Protein AF-A0AAV6YY62-F1 (afdb_monomer_lite)

Structure (mmCIF, N/CA/C/O backbone):
data_AF-A0AAV6YY62-F1
#
_entry.id   AF-A0AAV6YY62-F1
#
loop_
_atom_site.group_PDB
_atom_site.id
_atom_site.type_symbol
_atom_site.label_atom_id
_atom_site.label_alt_id
_atom_site.label_comp_id
_atom_site.label_asym_id
_atom_site.label_entity_id
_atom_site.label_seq_id
_atom_site.pdbx_PDB_ins_code
_atom_site.Cartn_x
_atom_site.Cartn_y
_atom_site.Cartn_z
_atom_site.occupancy
_atom_site.B_iso_or_equiv
_atom_site.auth_seq_id
_atom_site.auth_comp_id
_atom_site.auth_asym_id
_atom_site.auth_atom_id
_atom_site.pdbx_PDB_model_num
ATOM 1 N N . VAL A 1 1 ? 12.906 -5.522 8.123 1.00 94.12 1 VAL A N 1
ATOM 2 C CA . VAL A 1 1 ? 13.332 -6.406 7.012 1.00 94.12 1 VAL A CA 1
ATOM 3 C C . VAL A 1 1 ? 14.587 -5.843 6.364 1.00 94.12 1 VAL A C 1
ATOM 5 O O . VAL A 1 1 ? 15.078 -4.835 6.848 1.00 94.12 1 VAL A O 1
ATOM 8 N N . ASN A 1 2 ? 15.155 -6.505 5.359 1.00 95.88 2 ASN A N 1
ATOM 9 C CA . ASN A 1 2 ? 16.371 -6.071 4.660 1.00 95.88 2 ASN A CA 1
ATOM 10 C C . ASN A 1 2 ? 16.212 -6.167 3.130 1.00 95.88 2 ASN A C 1
ATOM 12 O O . ASN A 1 2 ? 17.142 -6.553 2.429 1.00 95.88 2 ASN A O 1
ATOM 16 N N . TYR A 1 3 ? 15.013 -5.857 2.628 1.00 95.38 3 TYR A N 1
ATOM 17 C CA . TYR A 1 3 ? 14.657 -5.964 1.206 1.00 95.38 3 TYR A CA 1
ATOM 18 C C . TYR A 1 3 ? 14.774 -4.639 0.444 1.00 95.38 3 TYR A C 1
ATOM 20 O O . TYR A 1 3 ? 14.802 -4.645 -0.785 1.00 95.38 3 TYR A O 1
ATOM 28 N N . TRP A 1 4 ? 14.798 -3.519 1.167 1.00 96.62 4 TRP A N 1
ATOM 29 C CA . TRP A 1 4 ? 14.615 -2.172 0.624 1.00 96.62 4 TRP A CA 1
ATOM 30 C C . TRP A 1 4 ? 15.850 -1.294 0.833 1.00 96.62 4 TRP A C 1
ATOM 32 O O . TRP A 1 4 ? 16.739 -1.645 1.610 1.00 96.62 4 TRP A O 1
ATOM 42 N N . THR A 1 5 ? 15.915 -0.146 0.158 1.00 96.19 5 THR A N 1
ATOM 43 C CA . THR A 1 5 ? 17.129 0.691 0.116 1.00 96.19 5 THR A CA 1
ATOM 44 C C . THR A 1 5 ? 17.244 1.677 1.278 1.00 96.19 5 THR A C 1
ATOM 46 O O . THR A 1 5 ? 18.347 2.131 1.575 1.00 96.19 5 THR A O 1
ATOM 49 N N . SER A 1 6 ? 16.139 1.991 1.965 1.00 96.38 6 SER A N 1
ATOM 50 C CA . SER A 1 6 ? 16.124 2.906 3.112 1.00 96.38 6 SER A CA 1
ATOM 51 C C . SER A 1 6 ? 15.749 2.207 4.419 1.00 96.38 6 SER A C 1
ATOM 53 O O . SER A 1 6 ? 15.042 1.196 4.433 1.00 96.38 6 SER A O 1
ATOM 55 N N . GLU A 1 7 ? 16.204 2.755 5.547 1.00 97.19 7 GLU A N 1
ATOM 56 C CA . GLU A 1 7 ? 15.846 2.250 6.879 1.00 97.19 7 GLU A CA 1
ATOM 57 C C . GLU A 1 7 ? 14.328 2.312 7.106 1.00 97.19 7 GLU A C 1
ATOM 59 O O . GLU A 1 7 ? 13.724 1.317 7.504 1.00 97.19 7 GLU A O 1
ATOM 64 N N . GLN A 1 8 ? 13.699 3.435 6.740 1.00 96.81 8 GLN A N 1
ATOM 65 C CA . GLN A 1 8 ? 12.248 3.632 6.812 1.00 96.81 8 GLN A CA 1
ATOM 66 C C . GLN A 1 8 ? 11.482 2.538 6.054 1.00 96.81 8 GLN A C 1
ATOM 68 O O . GLN A 1 8 ? 10.538 1.959 6.592 1.00 96.81 8 GLN A O 1
ATOM 73 N N . ALA A 1 9 ? 11.877 2.235 4.814 1.00 97.19 9 ALA A N 1
ATOM 74 C CA . ALA A 1 9 ? 11.203 1.227 3.996 1.00 97.19 9 ALA A CA 1
ATOM 75 C C . ALA A 1 9 ? 11.327 -0.186 4.588 1.00 97.19 9 ALA A C 1
ATOM 77 O O . ALA A 1 9 ? 10.445 -1.028 4.424 1.00 97.19 9 ALA A O 1
ATOM 78 N N . ASN A 1 10 ? 12.405 -0.432 5.330 1.00 97.88 10 ASN A N 1
ATOM 79 C CA . ASN A 1 10 ? 12.684 -1.696 5.992 1.00 97.88 10 ASN A CA 1
ATOM 80 C C . ASN A 1 10 ? 11.988 -1.864 7.356 1.00 97.88 10 ASN A C 1
ATOM 82 O O . ASN A 1 10 ? 12.060 -2.956 7.931 1.00 97.88 10 ASN A O 1
ATOM 86 N N . MET A 1 11 ? 11.298 -0.848 7.880 1.00 98.38 11 MET A N 1
ATOM 87 C CA . MET A 1 11 ? 10.581 -0.956 9.154 1.00 98.38 11 MET A CA 1
ATOM 88 C C . MET A 1 11 ? 9.372 -1.901 9.060 1.00 98.38 11 MET A C 1
ATOM 90 O O . MET A 1 11 ? 8.636 -1.918 8.070 1.00 98.38 11 MET A O 1
ATOM 94 N N . ILE A 1 12 ? 9.147 -2.672 10.127 1.00 98.25 12 ILE A N 1
ATOM 95 C CA . ILE A 1 12 ? 7.938 -3.481 10.336 1.00 98.25 12 ILE A CA 1
ATOM 96 C C . ILE A 1 12 ? 7.045 -2.702 11.306 1.00 98.25 12 ILE A C 1
ATOM 98 O O . ILE A 1 12 ? 7.331 -2.658 12.500 1.00 98.25 12 ILE A O 1
ATOM 102 N N . ASN A 1 13 ? 5.990 -2.079 10.784 1.00 98.00 13 ASN A N 1
ATOM 103 C CA . ASN A 1 13 ? 5.097 -1.190 11.520 1.00 98.00 13 ASN A CA 1
ATOM 104 C C . ASN A 1 13 ? 3.684 -1.775 11.590 1.00 98.00 13 ASN A C 1
ATOM 106 O O . ASN A 1 13 ? 3.206 -2.417 10.651 1.00 98.00 13 ASN A O 1
ATOM 110 N N . GLY A 1 14 ? 2.992 -1.485 12.691 1.00 96.94 14 GLY A N 1
ATOM 111 C CA . GLY A 1 14 ? 1.596 -1.861 12.878 1.00 96.94 14 GLY A CA 1
ATOM 112 C C . GLY A 1 14 ? 1.394 -3.324 13.270 1.00 96.94 14 GLY A C 1
ATOM 113 O O . GLY A 1 14 ? 2.169 -3.886 14.041 1.00 96.94 14 GLY A O 1
ATOM 114 N N . THR A 1 15 ? 0.299 -3.920 12.799 1.00 97.25 15 THR A N 1
ATOM 115 C CA . THR A 1 15 ? -0.100 -5.295 13.145 1.00 97.25 15 THR A CA 1
ATOM 116 C C . THR A 1 15 ? 0.078 -6.252 11.964 1.00 97.25 15 THR A C 1
ATOM 118 O O . THR A 1 15 ? 0.608 -5.882 10.918 1.00 97.25 15 THR A O 1
ATOM 121 N N . ALA A 1 16 ? -0.376 -7.498 12.105 1.00 96.44 16 ALA A N 1
ATOM 122 C CA . ALA A 1 16 ? -0.431 -8.455 10.998 1.00 96.44 16 ALA A CA 1
ATOM 123 C C . ALA A 1 16 ? -1.651 -8.249 10.062 1.00 96.44 16 ALA A C 1
ATOM 125 O O . ALA A 1 16 ? -1.839 -9.021 9.124 1.00 96.44 16 ALA A O 1
ATOM 126 N N . GLY A 1 17 ? -2.468 -7.209 10.291 1.00 94.88 17 GLY A N 1
ATOM 127 C CA . GLY A 1 17 ? -3.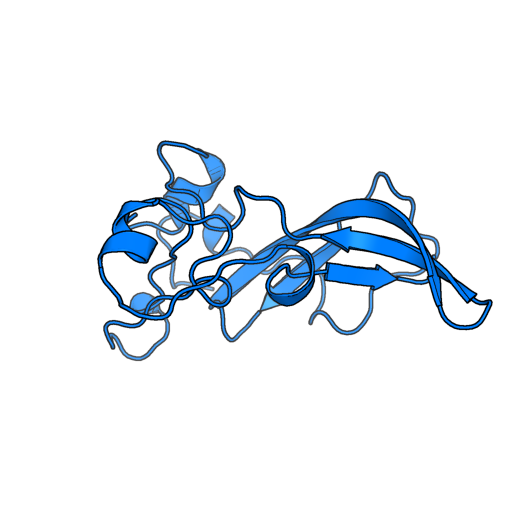579 -6.815 9.414 1.00 94.88 17 GLY A CA 1
ATOM 128 C C . GLY A 1 17 ? -4.946 -7.425 9.746 1.00 94.88 17 GLY A C 1
ATOM 129 O O . GLY A 1 17 ? -5.923 -7.092 9.088 1.00 94.88 17 GLY A O 1
ATOM 130 N N . GLN A 1 18 ? -5.051 -8.295 10.758 1.00 93.50 18 GLN A N 1
ATOM 131 C CA . GLN A 1 18 ? -6.338 -8.878 11.179 1.00 93.50 18 GLN A CA 1
ATOM 132 C C . GLN A 1 18 ? -7.029 -8.081 12.292 1.00 93.50 18 GLN A C 1
ATOM 134 O O . GLN A 1 18 ? -8.248 -8.128 12.422 1.00 93.50 18 GLN A O 1
ATOM 139 N N . MET A 1 19 ? -6.252 -7.402 13.138 1.00 94.38 19 MET A N 1
ATOM 140 C CA . MET A 1 19 ? -6.741 -6.682 14.315 1.00 94.38 19 MET A CA 1
ATOM 141 C C . MET A 1 19 ? -5.871 -5.462 14.593 1.00 94.38 19 MET A C 1
ATOM 143 O O . MET A 1 19 ? -4.692 -5.434 14.231 1.00 94.38 19 MET A O 1
ATOM 147 N N . TRP A 1 20 ? -6.438 -4.485 15.296 1.00 95.81 20 TRP A N 1
ATOM 148 C CA . TRP A 1 20 ? -5.740 -3.305 15.794 1.00 95.81 20 TRP A CA 1
ATOM 149 C C . TRP A 1 20 ? -6.108 -3.040 17.263 1.00 95.81 20 TRP A C 1
ATOM 151 O O . TRP A 1 20 ? -7.159 -3.492 17.713 1.00 95.81 20 TRP A O 1
ATOM 161 N N . PRO A 1 21 ? -5.255 -2.318 18.019 1.00 94.81 21 PRO A N 1
ATOM 162 C CA . PRO A 1 21 ? -5.581 -1.814 19.351 1.00 94.81 21 PRO A CA 1
ATOM 163 C C . PRO A 1 21 ? -6.969 -1.153 19.429 1.00 94.81 21 PRO A C 1
ATOM 165 O O . PRO A 1 21 ? -7.311 -0.447 18.476 1.00 94.81 21 PRO A O 1
ATOM 168 N N . PRO A 1 22 ? -7.717 -1.345 20.534 1.00 94.00 22 PRO A N 1
ATOM 169 C CA . PRO A 1 22 ? -9.074 -0.819 20.707 1.00 94.00 22 PRO A CA 1
ATOM 170 C C . PRO A 1 22 ? -9.097 0.705 20.895 1.00 94.00 22 PRO A C 1
ATOM 172 O O . PRO A 1 22 ? -8.060 1.313 21.171 1.00 94.00 22 PRO A O 1
ATOM 175 N N . PHE A 1 23 ? -10.296 1.294 20.828 1.00 93.12 23 PHE A N 1
ATOM 176 C CA . PHE A 1 23 ? -10.576 2.716 21.065 1.00 93.12 23 PHE A CA 1
ATOM 177 C C . PHE A 1 23 ? -9.899 3.637 20.046 1.00 93.12 23 PHE A C 1
ATOM 179 O O . PHE A 1 23 ? -9.298 4.657 20.397 1.00 93.12 23 PHE A O 1
ATOM 186 N N . ARG A 1 24 ? -9.967 3.256 18.768 1.00 91.75 24 ARG A N 1
ATOM 187 C CA . ARG A 1 24 ? -9.331 4.013 17.682 1.00 91.75 24 ARG A CA 1
ATOM 188 C C . ARG A 1 24 ? -10.129 5.246 17.290 1.00 91.75 24 ARG A C 1
ATOM 190 O O . ARG A 1 24 ? -11.356 5.238 17.291 1.00 91.75 24 ARG A O 1
ATOM 197 N N . SER A 1 25 ? -9.417 6.287 16.865 1.00 93.50 25 SER A N 1
ATOM 198 C CA . SER A 1 25 ? -10.014 7.475 16.251 1.00 93.50 25 SER A CA 1
ATOM 199 C C . SER A 1 25 ? -9.808 7.502 14.727 1.00 93.50 25 SER A C 1
ATOM 201 O O . SER A 1 25 ? -8.782 7.018 14.240 1.00 93.50 25 SER A O 1
ATOM 203 N N . PRO A 1 26 ? -10.704 8.153 13.957 1.00 93.81 26 PRO A N 1
ATOM 204 C CA . PRO A 1 26 ? -10.533 8.360 12.512 1.00 93.81 26 PRO A CA 1
ATOM 205 C C . PRO A 1 26 ? -9.209 9.036 12.114 1.00 93.81 26 PRO A C 1
ATOM 207 O O . PRO A 1 26 ? -8.682 8.804 11.032 1.00 93.81 26 PRO A O 1
ATOM 210 N N . SER A 1 27 ? -8.630 9.853 13.000 1.00 93.88 27 SER A N 1
ATOM 211 C CA . SER A 1 27 ? -7.333 10.509 12.778 1.00 93.88 27 SER A CA 1
ATOM 212 C C . SER A 1 27 ? -6.136 9.550 12.792 1.00 93.88 27 SER A C 1
ATOM 214 O O . SER A 1 27 ? -5.051 9.921 12.339 1.00 93.88 27 SER A O 1
ATOM 216 N N . GLN A 1 28 ? -6.305 8.334 13.319 1.00 95.19 28 GLN A N 1
ATOM 217 C CA . GLN A 1 28 ? -5.248 7.335 13.407 1.00 95.19 28 GLN A CA 1
ATOM 218 C C . GLN A 1 28 ? -5.290 6.399 12.194 1.00 95.19 28 GLN A C 1
ATOM 220 O O . GLN A 1 28 ? -6.277 5.689 12.006 1.00 95.19 28 GLN A O 1
ATOM 225 N N . PRO A 1 29 ? -4.217 6.336 11.392 1.00 96.50 29 PRO A N 1
ATOM 226 C CA . PRO A 1 29 ? -4.129 5.420 10.263 1.00 96.50 29 PRO A CA 1
ATOM 227 C C . PRO A 1 29 ? -4.004 3.960 10.723 1.00 96.50 29 PRO A C 1
ATOM 229 O O . PRO A 1 29 ? -3.535 3.669 11.831 1.00 96.50 29 PRO A O 1
ATOM 232 N N . LEU A 1 30 ? -4.377 3.032 9.841 1.00 97.50 30 LEU A N 1
ATOM 233 C CA . LEU A 1 30 ? -4.165 1.603 10.057 1.00 97.50 30 LEU A CA 1
ATOM 234 C C . LEU A 1 30 ? -2.866 1.174 9.396 1.00 97.50 30 LEU A C 1
ATOM 236 O O . LEU A 1 30 ? -2.772 1.096 8.174 1.00 97.50 30 LEU A O 1
ATOM 240 N N . GLU A 1 31 ? -1.865 0.890 10.218 1.00 97.69 31 GLU A N 1
ATOM 241 C CA . GLU A 1 31 ? -0.603 0.317 9.764 1.00 97.69 31 GLU A CA 1
ATOM 242 C C . GLU A 1 31 ? -0.615 -1.195 9.961 1.00 97.69 31 GLU A C 1
ATOM 244 O O . GLU A 1 31 ? -1.100 -1.699 10.982 1.00 97.69 31 GLU A O 1
ATOM 249 N N . PHE A 1 32 ? -0.079 -1.912 8.981 1.00 98.00 32 PHE A N 1
ATOM 250 C CA . PHE A 1 32 ? 0.126 -3.350 9.052 1.00 98.00 32 PHE A CA 1
ATOM 251 C C . PHE A 1 32 ? 1.282 -3.780 8.157 1.00 98.00 32 PHE A C 1
ATOM 253 O O . PHE A 1 32 ? 1.563 -3.160 7.131 1.00 98.00 32 PHE A O 1
ATOM 260 N N . TYR A 1 33 ? 1.931 -4.877 8.525 1.00 98.19 33 TYR A N 1
ATOM 261 C CA . TYR A 1 33 ? 2.952 -5.501 7.701 1.00 98.19 33 TYR A CA 1
ATOM 262 C C . TYR A 1 33 ? 2.329 -6.596 6.838 1.00 98.19 33 TYR A C 1
ATOM 264 O O . TYR A 1 33 ? 1.709 -7.523 7.358 1.00 98.19 33 TYR A O 1
ATOM 272 N N . SER A 1 34 ? 2.514 -6.508 5.519 1.00 97.12 34 SER A N 1
ATOM 273 C CA . SER A 1 34 ? 2.134 -7.577 4.597 1.00 97.12 34 SER A CA 1
ATOM 274 C C . SER A 1 34 ? 3.380 -8.374 4.215 1.00 97.12 34 SER A C 1
ATOM 276 O O . SER A 1 34 ? 4.247 -7.838 3.519 1.00 97.12 34 SER A O 1
ATOM 278 N N . PRO A 1 35 ? 3.481 -9.657 4.616 1.00 95.56 35 PRO A N 1
ATOM 279 C CA . PRO A 1 35 ? 4.539 -10.538 4.132 1.00 95.56 35 PRO A CA 1
ATOM 280 C C . PRO A 1 35 ? 4.533 -10.654 2.610 1.00 95.56 35 PRO A C 1
ATOM 282 O O . PRO A 1 35 ? 5.594 -10.807 2.012 1.00 95.56 35 PRO A O 1
ATOM 285 N N . ASP A 1 36 ? 3.358 -10.528 1.986 1.00 92.81 36 ASP A N 1
ATOM 286 C CA . ASP A 1 36 ? 3.241 -10.684 0.546 1.00 92.81 36 ASP A CA 1
ATOM 287 C C . ASP A 1 36 ? 3.763 -9.496 -0.251 1.00 92.81 36 ASP A C 1
ATOM 289 O O . ASP A 1 36 ? 4.394 -9.695 -1.292 1.00 92.81 36 ASP A O 1
ATOM 29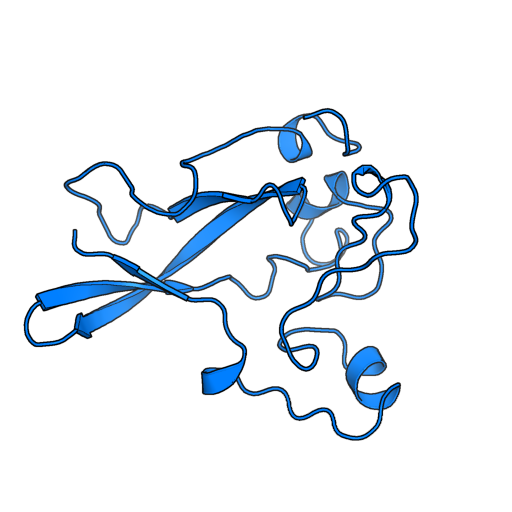3 N N . ALA A 1 37 ? 3.526 -8.289 0.268 1.00 95.00 37 ALA A N 1
ATOM 294 C CA . ALA A 1 37 ? 4.061 -7.040 -0.262 1.00 95.00 37 ALA A CA 1
ATOM 295 C C . ALA A 1 37 ? 5.467 -6.716 0.255 1.00 95.00 37 ALA A C 1
ATOM 297 O O . ALA A 1 37 ? 6.079 -5.748 -0.192 1.00 95.00 37 ALA A O 1
ATOM 298 N N . CYS A 1 38 ? 5.973 -7.509 1.203 1.00 96.00 38 CYS A N 1
ATOM 299 C CA . CYS A 1 38 ? 7.293 -7.376 1.810 1.00 96.00 38 CYS A CA 1
ATOM 300 C C . CYS A 1 38 ? 7.561 -6.013 2.462 1.00 96.00 38 CYS A C 1
ATOM 302 O O . CYS A 1 38 ? 8.715 -5.634 2.658 1.00 96.00 38 CYS A O 1
ATOM 304 N N . ARG A 1 39 ? 6.511 -5.265 2.813 1.00 97.06 39 ARG A N 1
ATOM 305 C CA . ARG A 1 39 ? 6.607 -3.945 3.440 1.00 97.06 39 ARG A CA 1
ATOM 306 C C . ARG A 1 39 ? 5.453 -3.689 4.393 1.00 97.06 39 ARG A C 1
ATOM 308 O O . ARG A 1 39 ? 4.393 -4.316 4.323 1.00 97.06 39 ARG A O 1
ATOM 315 N N . SER A 1 40 ? 5.661 -2.689 5.237 1.00 98.12 40 SER A N 1
ATOM 316 C CA . SER A 1 40 ? 4.583 -2.060 5.990 1.00 98.12 40 SER A CA 1
ATOM 317 C C . SER A 1 40 ? 3.732 -1.191 5.061 1.00 98.12 40 SER A C 1
ATOM 319 O O . SER A 1 40 ? 4.257 -0.438 4.233 1.00 98.12 40 SER A O 1
ATOM 321 N N . MET A 1 41 ? 2.415 -1.310 5.196 1.00 97.12 41 MET A N 1
ATOM 322 C CA . MET A 1 41 ? 1.407 -0.549 4.465 1.00 97.12 41 MET A CA 1
ATOM 323 C C . MET A 1 41 ? 0.538 0.237 5.439 1.00 97.12 41 MET A C 1
ATOM 325 O O . MET A 1 41 ? 0.415 -0.113 6.613 1.00 97.12 41 MET A O 1
ATOM 329 N N . LYS A 1 42 ? -0.051 1.319 4.933 1.00 97.56 42 LYS A N 1
ATOM 330 C CA . LYS A 1 42 ? -0.810 2.283 5.720 1.00 97.56 42 LYS A CA 1
ATOM 331 C C . LYS A 1 42 ? -2.117 2.612 5.010 1.00 97.56 42 LYS A C 1
ATOM 333 O O . LYS A 1 42 ? -2.083 3.111 3.888 1.00 97.56 42 LYS A O 1
ATOM 338 N N . LEU A 1 43 ? -3.244 2.348 5.666 1.00 97.88 43 LEU A N 1
ATOM 339 C CA . LEU A 1 43 ? -4.567 2.772 5.208 1.00 97.88 43 LEU A CA 1
ATOM 340 C C . LEU A 1 43 ? -4.998 4.032 5.954 1.00 97.88 43 LEU A C 1
ATOM 342 O O . LEU A 1 43 ? -4.694 4.211 7.139 1.00 97.88 43 LEU A O 1
ATOM 346 N N . VAL A 1 44 ? -5.712 4.900 5.250 1.00 97.88 44 VAL A N 1
ATOM 347 C CA . VAL A 1 44 ? -6.185 6.190 5.755 1.00 97.88 44 VAL A CA 1
ATOM 348 C C . VAL A 1 44 ? -7.697 6.170 5.890 1.00 97.88 44 VAL A C 1
ATOM 350 O O . VAL A 1 44 ? -8.376 5.476 5.141 1.00 97.88 44 VAL A O 1
ATOM 353 N N . TYR A 1 45 ? -8.219 6.892 6.878 1.00 97.94 45 TYR A N 1
ATOM 354 C CA . TYR A 1 45 ? -9.658 6.990 7.079 1.00 97.94 45 TYR A CA 1
ATOM 355 C C . TYR A 1 45 ? -10.327 7.620 5.855 1.00 97.94 45 TYR A C 1
ATOM 357 O O . TYR A 1 45 ? -9.870 8.646 5.351 1.00 97.94 45 TYR A O 1
ATOM 365 N N . GLU A 1 46 ? -11.416 7.007 5.410 1.00 97.12 46 GLU A N 1
ATOM 366 C CA . GLU A 1 46 ? -12.244 7.486 4.308 1.00 97.12 46 GLU A CA 1
ATOM 367 C C . GLU A 1 46 ? -13.556 8.063 4.844 1.00 97.12 46 GLU A C 1
ATOM 369 O O . GLU A 1 46 ? -13.890 9.214 4.568 1.00 97.12 46 GLU A O 1
ATOM 374 N N . LYS A 1 47 ? -14.312 7.261 5.607 1.00 97.12 47 LYS A N 1
ATOM 375 C CA . LYS A 1 47 ? -15.658 7.620 6.072 1.00 97.12 47 LYS A CA 1
ATOM 376 C C . LYS A 1 47 ? -16.170 6.722 7.194 1.00 97.12 47 LYS A C 1
ATOM 378 O O . LYS A 1 47 ? -15.688 5.607 7.394 1.00 97.12 47 LYS A O 1
ATOM 383 N N . GLU A 1 48 ? -17.217 7.183 7.867 1.00 97.56 48 GLU A N 1
ATOM 384 C CA . GLU A 1 48 ? -18.058 6.333 8.703 1.00 97.56 48 GLU A CA 1
ATOM 385 C C . GLU A 1 48 ? -18.874 5.382 7.823 1.00 97.56 48 GLU A C 1
ATOM 387 O O . GLU A 1 48 ? -19.276 5.704 6.702 1.00 97.56 48 GLU A O 1
ATOM 392 N N . HIS A 1 49 ? -19.112 4.185 8.337 1.00 96.75 49 HIS A N 1
ATOM 393 C CA . HIS A 1 49 ? -19.844 3.132 7.659 1.00 96.75 49 HIS A CA 1
ATOM 394 C C . HIS A 1 49 ? -20.606 2.285 8.689 1.00 96.75 49 HIS A C 1
ATOM 396 O O . HIS A 1 49 ? -20.373 2.377 9.895 1.00 96.75 49 HIS A O 1
ATOM 402 N N . SER A 1 50 ? -21.529 1.444 8.228 1.00 97.12 50 SER A N 1
ATOM 403 C CA . SER A 1 50 ? -22.173 0.448 9.080 1.00 97.12 50 SER A CA 1
ATOM 404 C C . SER A 1 50 ? -22.212 -0.893 8.373 1.00 97.12 50 SER A C 1
ATOM 406 O O . SER A 1 50 ? -22.670 -0.996 7.236 1.00 97.12 50 SER A O 1
ATOM 408 N N . PHE A 1 51 ? -21.774 -1.938 9.068 1.00 95.38 51 PHE A N 1
ATOM 409 C CA . PHE A 1 51 ? -21.885 -3.305 8.589 1.00 95.38 51 PHE A CA 1
ATOM 410 C C . PHE A 1 51 ? -22.831 -4.085 9.495 1.00 95.38 51 PHE A C 1
ATOM 412 O O . PHE A 1 51 ? -22.536 -4.333 10.662 1.00 95.38 51 PHE A O 1
ATOM 419 N N . ARG A 1 52 ? -23.995 -4.470 8.957 1.00 96.69 52 ARG A N 1
ATOM 420 C CA . ARG A 1 52 ? -25.020 -5.245 9.683 1.00 96.69 52 ARG A CA 1
ATOM 421 C C . ARG A 1 52 ? -25.426 -4.611 11.027 1.00 96.69 52 ARG A C 1
ATOM 423 O O . ARG A 1 52 ? -25.606 -5.313 12.016 1.00 96.69 52 ARG A O 1
ATOM 430 N N . GLY A 1 53 ? -25.557 -3.282 11.059 1.00 97.00 53 GLY A N 1
ATOM 431 C CA . GLY A 1 53 ? -25.935 -2.520 12.256 1.00 97.00 53 GLY A CA 1
ATOM 432 C C . GLY A 1 53 ? -24.780 -2.207 13.211 1.00 97.00 53 GLY A C 1
ATOM 433 O O . GLY A 1 53 ? -24.987 -1.495 14.187 1.00 97.00 53 GLY A O 1
ATOM 434 N N . ILE A 1 54 ? -23.564 -2.684 12.927 1.00 97.56 54 ILE A N 1
ATOM 435 C CA . ILE A 1 54 ? -22.363 -2.364 13.704 1.00 97.56 54 ILE A CA 1
ATOM 436 C C . ILE A 1 54 ? -21.717 -1.114 13.094 1.00 97.56 54 ILE A C 1
ATOM 438 O O . ILE A 1 54 ? -21.451 -1.115 11.888 1.00 97.56 54 ILE A O 1
ATOM 442 N N . PRO A 1 55 ? -21.481 -0.041 13.870 1.00 96.81 55 PRO A N 1
ATOM 443 C CA . PRO A 1 55 ? -20.774 1.134 13.377 1.00 96.81 55 PRO A CA 1
ATOM 444 C C . PRO A 1 55 ? -19.303 0.795 13.132 1.00 96.81 55 PRO A C 1
ATOM 446 O O . PRO A 1 55 ? -18.655 0.140 13.951 1.00 96.81 55 PRO A O 1
ATOM 449 N N . THR A 1 56 ? -18.781 1.244 11.998 1.00 97.50 56 THR A N 1
ATOM 450 C CA . THR A 1 56 ? -17.405 0.994 11.565 1.00 97.50 56 THR A CA 1
ATOM 451 C C . THR A 1 56 ? -16.813 2.244 10.936 1.00 97.50 56 THR A C 1
ATOM 453 O O . THR A 1 56 ? -17.529 3.048 10.343 1.00 97.50 56 THR A O 1
ATOM 456 N N . PHE A 1 57 ? -15.498 2.370 10.978 1.00 97.69 57 PHE A N 1
ATOM 457 C CA . PHE A 1 57 ? -14.753 3.318 10.165 1.00 97.69 57 PHE A CA 1
ATOM 458 C C . PHE A 1 57 ? -14.164 2.593 8.961 1.00 97.69 57 PHE A C 1
ATOM 460 O O . PHE A 1 57 ? -13.481 1.580 9.126 1.00 97.69 57 PHE A O 1
ATOM 467 N N . ARG A 1 58 ? -14.421 3.111 7.758 1.00 97.50 58 ARG A N 1
ATOM 468 C CA . ARG A 1 58 ? -13.780 2.629 6.539 1.00 97.50 58 ARG A CA 1
ATOM 469 C C . ARG A 1 58 ? -12.425 3.295 6.385 1.00 97.50 58 ARG A C 1
ATOM 471 O O . ARG A 1 58 ? -12.336 4.521 6.346 1.00 97.50 58 ARG A O 1
ATOM 478 N N . TYR A 1 59 ? -11.395 2.475 6.251 1.00 98.12 59 TYR A N 1
ATOM 479 C CA . TYR A 1 59 ? -10.047 2.884 5.892 1.00 98.12 59 TYR A CA 1
ATOM 480 C C . TYR A 1 59 ? -9.709 2.339 4.514 1.00 98.12 59 TYR A C 1
ATOM 482 O O . TYR A 1 59 ? -9.939 1.159 4.262 1.00 98.12 59 TYR A O 1
ATOM 490 N N . SER A 1 60 ? -9.132 3.154 3.642 1.00 97.75 60 SER A N 1
ATOM 491 C CA . SER A 1 60 ? -8.755 2.752 2.289 1.00 97.75 60 SER A CA 1
ATOM 492 C C . SER A 1 60 ? -7.273 2.979 2.023 1.00 97.75 60 SER A C 1
ATOM 494 O O . SER A 1 60 ? -6.591 3.764 2.692 1.00 97.75 60 SER A O 1
ATOM 496 N N . ALA A 1 61 ? -6.742 2.222 1.067 1.00 97.62 61 ALA A N 1
ATOM 497 C CA . ALA A 1 61 ? -5.394 2.443 0.585 1.00 97.62 61 ALA A CA 1
ATOM 498 C C . ALA A 1 61 ? -5.351 3.775 -0.176 1.00 97.62 61 ALA A C 1
ATOM 500 O O . ALA A 1 61 ? -6.113 3.951 -1.129 1.00 97.62 61 ALA A O 1
ATOM 501 N N . PRO A 1 62 ? -4.463 4.707 0.201 1.00 96.62 62 PRO A N 1
ATOM 502 C CA . PRO A 1 62 ? -4.314 5.939 -0.551 1.00 96.62 62 PRO A CA 1
ATOM 503 C C . PRO A 1 62 ? -3.763 5.653 -1.954 1.00 96.62 62 PRO A C 1
ATOM 505 O O . PRO A 1 62 ? -3.000 4.704 -2.153 1.00 96.62 62 PRO A O 1
ATOM 508 N N . ASN A 1 63 ? -4.083 6.517 -2.919 1.00 94.81 63 ASN A N 1
ATOM 509 C CA . ASN A 1 63 ? -3.592 6.406 -4.299 1.00 94.81 63 ASN A CA 1
ATOM 510 C C . ASN A 1 63 ? -2.052 6.395 -4.397 1.00 94.81 63 ASN A C 1
ATOM 512 O O . ASN A 1 63 ? -1.496 5.775 -5.295 1.00 94.81 63 ASN A O 1
ATOM 516 N N . TYR A 1 64 ? -1.360 7.011 -3.436 1.00 95.25 64 TYR A N 1
ATOM 517 C CA . TYR A 1 64 ? 0.098 7.045 -3.372 1.00 95.25 64 TYR A CA 1
ATOM 518 C C . TYR A 1 64 ? 0.745 5.788 -2.765 1.00 95.25 64 TYR A C 1
ATOM 520 O O . TYR A 1 64 ? 1.971 5.729 -2.674 1.00 95.25 64 TYR A O 1
ATOM 528 N N . LEU A 1 65 ? -0.018 4.764 -2.351 1.00 96.19 65 LEU A N 1
ATOM 529 C CA . LEU A 1 65 ? 0.555 3.572 -1.704 1.00 96.19 65 LEU A CA 1
ATOM 530 C C . LEU A 1 65 ? 1.614 2.875 -2.579 1.00 96.19 65 LEU A C 1
ATOM 532 O O . LEU A 1 65 ? 2.665 2.487 -2.069 1.00 96.19 65 LEU A O 1
ATOM 536 N N . PHE A 1 66 ? 1.359 2.781 -3.887 1.00 95.81 66 PHE A N 1
ATOM 537 C CA . PHE A 1 66 ? 2.283 2.231 -4.889 1.00 95.81 66 PHE A CA 1
ATOM 538 C C . PHE A 1 66 ? 2.754 3.281 -5.904 1.00 95.81 66 PHE A C 1
ATOM 540 O O . PHE A 1 66 ? 3.167 2.935 -7.008 1.00 95.81 66 PHE A O 1
ATOM 547 N N . ALA A 1 67 ? 2.677 4.570 -5.565 1.00 95.75 67 ALA A N 1
ATOM 548 C CA . ALA A 1 67 ? 3.210 5.619 -6.427 1.00 95.75 67 ALA A CA 1
ATOM 549 C C . ALA A 1 67 ? 4.741 5.559 -6.503 1.00 95.75 67 ALA A C 1
ATOM 551 O O . ALA A 1 67 ? 5.412 5.141 -5.553 1.00 95.75 67 ALA A O 1
ATOM 552 N N . ASN A 1 68 ? 5.275 6.018 -7.630 1.00 95.19 68 ASN A N 1
ATOM 553 C CA . ASN A 1 68 ? 6.696 6.216 -7.858 1.00 95.19 68 ASN A CA 1
ATOM 554 C C . ASN A 1 68 ? 7.279 7.169 -6.796 1.00 95.19 68 ASN A C 1
ATOM 556 O O . ASN A 1 68 ? 6.614 8.111 -6.366 1.00 95.19 68 ASN A O 1
ATOM 560 N N . GLY A 1 69 ? 8.534 6.950 -6.393 1.00 93.31 69 GLY A N 1
ATOM 561 C CA . GLY A 1 69 ? 9.242 7.824 -5.453 1.00 93.31 69 GLY A CA 1
ATOM 562 C C . GLY A 1 69 ? 9.326 9.291 -5.899 1.00 93.31 69 GLY A C 1
ATOM 563 O O . GLY A 1 69 ? 9.353 10.177 -5.056 1.00 93.31 69 GLY A O 1
ATOM 564 N N . SER A 1 70 ? 9.304 9.578 -7.203 1.00 92.62 70 SER A N 1
ATOM 565 C CA . SER A 1 70 ? 9.241 10.950 -7.722 1.00 92.62 70 SER A CA 1
ATOM 566 C C . SER A 1 70 ? 7.881 11.622 -7.497 1.00 92.62 70 SER A C 1
ATOM 568 O O . SER A 1 70 ? 7.842 12.827 -7.261 1.00 92.62 70 SER A O 1
ATOM 570 N N . ASP A 1 71 ? 6.786 10.856 -7.514 1.00 93.94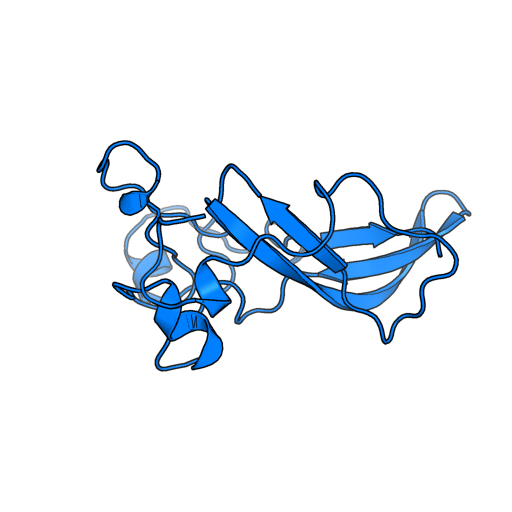 71 ASP A N 1
ATOM 571 C CA . ASP A 1 71 ? 5.430 11.363 -7.256 1.00 93.94 71 ASP A CA 1
ATOM 572 C C . ASP A 1 71 ? 5.137 11.427 -5.750 1.00 93.94 71 ASP A C 1
ATOM 574 O O . ASP A 1 71 ? 4.453 12.330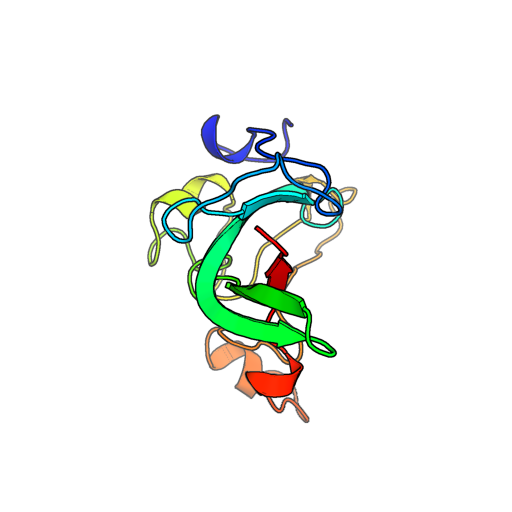 -5.263 1.00 93.94 71 ASP A O 1
ATOM 578 N N . TYR A 1 72 ? 5.672 10.463 -4.994 1.00 95.38 72 TYR A N 1
ATOM 579 C CA . TYR A 1 72 ? 5.557 10.380 -3.544 1.00 95.38 72 TYR A CA 1
ATOM 580 C C . TYR A 1 72 ? 6.923 10.052 -2.915 1.00 95.38 72 TYR A C 1
ATOM 582 O O . TYR A 1 72 ? 7.254 8.873 -2.754 1.00 95.38 72 TYR A O 1
ATOM 590 N N . PRO A 1 73 ? 7.703 11.072 -2.494 1.00 95.56 73 PRO A N 1
ATOM 591 C CA . PRO A 1 73 ? 9.062 10.905 -1.964 1.00 95.56 73 PRO A CA 1
ATOM 592 C C . PRO A 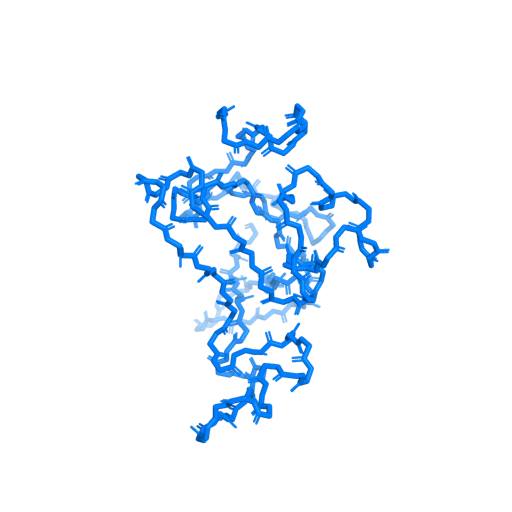1 73 ? 9.230 9.832 -0.878 1.00 95.56 73 PRO A C 1
ATOM 594 O O . PRO A 1 73 ? 10.212 9.092 -0.922 1.00 95.56 73 PRO A O 1
ATOM 597 N N . PRO A 1 74 ? 8.277 9.630 0.058 1.00 95.50 74 PRO A N 1
ATOM 598 C CA . PRO A 1 74 ? 8.404 8.564 1.053 1.00 95.50 74 PRO A CA 1
ATOM 599 C C . PRO A 1 74 ? 8.436 7.135 0.482 1.00 95.50 74 PRO A C 1
ATOM 601 O O . PRO A 1 74 ? 8.752 6.206 1.230 1.00 95.50 74 PRO A O 1
ATOM 604 N N . ASN A 1 75 ? 8.106 6.938 -0.803 1.00 96.25 75 ASN A N 1
ATOM 605 C CA . ASN A 1 75 ? 8.221 5.648 -1.481 1.00 96.25 75 ASN A CA 1
ATOM 606 C C . ASN A 1 75 ? 9.590 5.396 -2.138 1.00 96.25 75 ASN A C 1
ATOM 608 O O . ASN A 1 75 ? 9.819 4.283 -2.607 1.00 96.25 75 ASN A O 1
ATOM 612 N N . GLU A 1 76 ? 10.516 6.361 -2.147 1.00 95.12 76 GLU A N 1
ATOM 613 C CA . GLU A 1 76 ? 11.834 6.218 -2.791 1.00 95.12 76 GLU A CA 1
ATOM 614 C C . GLU A 1 76 ? 12.620 4.994 -2.278 1.00 95.12 76 GLU A C 1
ATOM 616 O O . GLU A 1 76 ? 13.293 4.297 -3.037 1.00 95.12 76 GLU A O 1
ATOM 621 N N . GLY A 1 77 ? 12.453 4.652 -0.996 1.00 95.69 77 GLY A N 1
ATOM 622 C CA . GLY A 1 77 ? 13.075 3.472 -0.390 1.00 95.69 77 GLY A CA 1
ATOM 623 C C . GLY A 1 77 ? 12.631 2.121 -0.973 1.00 95.69 77 GLY A C 1
ATOM 624 O O . GLY A 1 77 ? 13.327 1.126 -0.779 1.00 95.69 77 GLY A O 1
ATOM 625 N N . PHE A 1 78 ? 11.495 2.066 -1.679 1.00 95.19 78 PHE A N 1
ATOM 626 C CA . PHE A 1 78 ? 10.954 0.848 -2.303 1.00 95.19 78 PHE A CA 1
ATOM 627 C C . PHE A 1 78 ? 11.340 0.704 -3.784 1.00 95.19 78 PHE A C 1
ATOM 629 O O . PHE A 1 78 ? 10.924 -0.250 -4.441 1.00 95.19 78 PHE A O 1
ATOM 636 N N . CYS A 1 79 ? 12.129 1.641 -4.321 1.00 88.25 79 CYS A N 1
ATOM 637 C CA . CYS A 1 79 ? 12.655 1.575 -5.681 1.00 88.25 79 CYS A CA 1
ATOM 638 C C . CYS A 1 79 ? 13.661 0.395 -5.860 1.00 88.25 79 CYS A C 1
ATOM 640 O O . CYS A 1 79 ? 14.222 -0.084 -4.872 1.00 88.25 79 CYS A O 1
ATOM 642 N N . PRO A 1 80 ? 13.938 -0.093 -7.095 1.00 86.19 80 PRO A N 1
ATOM 643 C CA . PRO A 1 80 ? 13.825 0.607 -8.378 1.00 86.19 80 PRO A CA 1
ATOM 644 C C . PRO A 1 80 ? 12.374 0.897 -8.755 1.00 86.19 80 PRO A C 1
ATOM 646 O O . PRO A 1 80 ? 11.558 -0.016 -8.887 1.00 86.19 80 PRO A O 1
ATOM 649 N N . CYS A 1 81 ? 12.060 2.185 -8.892 1.00 78.62 81 CYS A N 1
ATOM 650 C CA . CYS A 1 81 ? 10.707 2.638 -9.158 1.00 78.62 81 CYS A CA 1
ATOM 651 C C . CYS A 1 81 ? 10.394 2.529 -10.648 1.00 78.62 81 CYS A C 1
ATOM 653 O O . CYS A 1 81 ? 11.195 2.906 -11.501 1.00 78.62 81 CYS A O 1
ATOM 655 N N . VAL A 1 82 ? 9.210 1.999 -10.932 1.00 87.44 82 VAL A N 1
ATOM 656 C CA . VAL A 1 82 ? 8.580 1.990 -12.255 1.00 87.44 82 VAL A CA 1
ATOM 657 C C . VAL A 1 82 ? 7.498 3.071 -12.291 1.00 87.44 82 VAL A C 1
ATOM 659 O O . VAL A 1 82 ? 7.386 3.860 -11.352 1.00 87.44 82 VAL A O 1
ATOM 662 N N . ALA A 1 83 ? 6.710 3.148 -13.361 1.00 93.69 83 ALA A N 1
ATOM 663 C CA . ALA A 1 83 ? 5.555 4.040 -13.389 1.00 93.69 83 ALA A CA 1
ATOM 664 C C . ALA A 1 83 ? 4.598 3.765 -12.206 1.00 93.69 83 ALA A C 1
ATOM 666 O O . ALA A 1 83 ? 4.537 2.649 -11.683 1.00 93.69 83 ALA A O 1
ATOM 667 N N . SER A 1 84 ? 3.891 4.802 -11.755 1.00 96.56 84 SER A N 1
ATOM 668 C CA . SER A 1 84 ? 3.067 4.767 -10.542 1.00 96.56 84 SER A CA 1
ATOM 669 C C . SER A 1 84 ? 1.980 3.684 -10.569 1.00 96.56 84 SER A C 1
ATOM 671 O O . SER A 1 84 ? 1.443 3.337 -11.617 1.00 96.56 84 SER A O 1
ATOM 673 N N . GLY A 1 85 ? 1.653 3.151 -9.389 1.00 95.56 85 GLY A N 1
ATOM 674 C CA . GLY A 1 85 ? 0.642 2.108 -9.167 1.00 95.56 85 GLY A CA 1
ATOM 675 C C . GLY A 1 85 ? 1.154 0.672 -9.271 1.00 95.56 85 GLY A C 1
ATOM 676 O O . GLY A 1 85 ? 0.362 -0.268 -9.167 1.00 95.56 85 GLY A O 1
ATOM 677 N N . VAL A 1 86 ? 2.467 0.496 -9.433 1.00 95.56 86 VAL A N 1
ATOM 678 C CA . VAL A 1 86 ? 3.126 -0.808 -9.467 1.00 95.56 86 VAL A CA 1
ATOM 679 C C . VAL A 1 86 ? 4.367 -0.798 -8.573 1.00 95.56 86 VAL A C 1
ATOM 681 O O . VAL A 1 86 ? 5.146 0.151 -8.573 1.00 95.56 86 VAL A O 1
ATOM 684 N N . MET A 1 87 ? 4.581 -1.878 -7.820 1.00 94.75 87 MET A N 1
ATOM 685 C CA . MET A 1 87 ? 5.726 -2.040 -6.922 1.00 94.75 87 MET A CA 1
ATOM 686 C C . MET A 1 87 ? 6.518 -3.301 -7.257 1.00 94.75 87 MET A C 1
ATOM 688 O O . MET A 1 87 ? 5.972 -4.403 -7.272 1.00 94.75 87 MET A O 1
ATOM 692 N N . ASN A 1 88 ? 7.821 -3.150 -7.478 1.00 95.31 88 ASN A N 1
ATOM 693 C CA . ASN A 1 88 ? 8.729 -4.273 -7.684 1.00 95.31 88 ASN A CA 1
ATOM 694 C C . ASN A 1 88 ? 8.980 -5.010 -6.356 1.00 95.31 88 ASN A C 1
ATOM 696 O O . ASN A 1 88 ? 9.440 -4.402 -5.393 1.00 95.31 88 ASN A O 1
ATOM 700 N N . VAL A 1 89 ? 8.708 -6.317 -6.308 1.00 95.75 89 VAL A N 1
ATOM 701 C CA . VAL A 1 89 ? 8.922 -7.170 -5.119 1.00 95.75 89 VAL A CA 1
ATOM 702 C C . VAL A 1 89 ? 9.963 -8.266 -5.350 1.00 95.75 89 VAL A C 1
ATOM 704 O O . VAL A 1 89 ? 10.068 -9.219 -4.579 1.00 95.75 89 VAL A O 1
ATOM 707 N N . SER A 1 90 ? 10.770 -8.143 -6.403 1.00 94.81 90 SER A N 1
ATOM 708 C CA . SER A 1 90 ? 11.818 -9.116 -6.734 1.00 94.81 90 SER A CA 1
ATOM 709 C C . SER A 1 90 ? 12.818 -9.341 -5.595 1.00 94.81 90 SER A C 1
ATOM 711 O O . SER A 1 90 ? 13.234 -10.480 -5.362 1.00 94.81 90 SER A O 1
ATOM 713 N N . SER A 1 91 ? 13.148 -8.293 -4.830 1.00 93.25 91 SER A N 1
ATOM 714 C CA . SER A 1 91 ? 14.109 -8.344 -3.718 1.00 93.25 91 SER A CA 1
ATOM 715 C C . SER A 1 91 ? 13.709 -9.317 -2.606 1.00 93.25 91 SER A C 1
ATOM 717 O O . SER A 1 91 ? 14.579 -9.886 -1.949 1.00 93.25 91 SER A O 1
ATOM 719 N N . CYS A 1 92 ? 12.411 -9.562 -2.420 1.00 95.06 92 CYS A N 1
ATOM 720 C CA . CYS A 1 92 ? 11.893 -10.480 -1.407 1.00 95.06 92 CYS A CA 1
ATOM 721 C C . CYS A 1 92 ? 11.278 -11.763 -1.989 1.00 95.06 92 CYS A C 1
ATOM 723 O O . CYS A 1 92 ? 10.809 -12.620 -1.239 1.00 95.06 92 CYS A O 1
ATOM 725 N N . ARG A 1 93 ? 11.276 -11.923 -3.319 1.00 95.50 93 ARG A N 1
ATOM 726 C CA . ARG A 1 93 ? 10.679 -13.067 -4.024 1.00 95.50 93 ARG A CA 1
ATOM 727 C C . ARG A 1 93 ? 11.709 -13.838 -4.843 1.00 95.50 93 ARG A C 1
ATOM 729 O O . ARG A 1 93 ? 11.526 -14.055 -6.035 1.00 95.50 93 ARG A O 1
ATOM 736 N N . PHE A 1 94 ? 12.796 -14.259 -4.195 1.00 94.31 94 PHE A N 1
ATOM 737 C CA . PHE A 1 94 ? 13.854 -15.082 -4.808 1.00 94.31 94 PHE A CA 1
ATOM 738 C C . PHE A 1 94 ? 14.413 -14.491 -6.115 1.00 94.31 94 PHE A C 1
ATOM 740 O O . PHE A 1 94 ? 14.744 -15.228 -7.041 1.00 94.31 94 PHE A O 1
ATOM 747 N N . SER A 1 95 ? 14.467 -13.157 -6.208 1.00 93.88 95 SER A N 1
ATOM 748 C CA . SER A 1 95 ? 14.890 -12.424 -7.409 1.00 93.88 95 SER A CA 1
ATOM 749 C C . SER A 1 95 ? 14.026 -12.668 -8.655 1.00 93.88 95 SER A C 1
ATOM 751 O O . SER A 1 95 ? 14.416 -12.276 -9.753 1.00 93.88 95 SER A O 1
ATOM 753 N N . ALA A 1 96 ? 12.839 -13.266 -8.509 1.00 96.62 96 ALA A N 1
ATOM 754 C CA . ALA A 1 96 ? 11.877 -13.385 -9.595 1.00 96.62 96 ALA A CA 1
ATOM 755 C C . ALA A 1 96 ? 11.342 -11.991 -9.981 1.00 96.62 96 ALA A C 1
ATOM 757 O O . ALA A 1 96 ? 11.107 -11.169 -9.091 1.00 96.62 96 ALA A O 1
ATOM 758 N N . PRO A 1 97 ? 11.116 -11.703 -11.275 1.00 94.56 97 PRO A N 1
ATOM 759 C CA . PRO A 1 97 ? 10.676 -10.390 -11.753 1.00 94.56 97 PRO A CA 1
ATOM 760 C C . PRO A 1 97 ? 9.176 -10.170 -11.488 1.00 94.56 97 PRO A C 1
ATOM 762 O O . PRO A 1 97 ? 8.366 -10.099 -12.409 1.00 94.56 97 PRO A O 1
ATOM 765 N N . LEU A 1 98 ? 8.798 -10.116 -10.211 1.00 95.06 98 LEU A N 1
ATOM 766 C CA . LEU A 1 98 ? 7.419 -9.968 -9.762 1.00 95.06 98 LEU A CA 1
ATOM 767 C C . LEU A 1 98 ? 7.114 -8.524 -9.377 1.00 95.06 98 LEU A C 1
ATOM 769 O O . LEU A 1 98 ? 7.900 -7.857 -8.698 1.00 95.06 98 LEU A O 1
ATOM 773 N N . PHE A 1 99 ? 5.925 -8.084 -9.772 1.00 95.38 99 PHE A N 1
ATOM 774 C CA . PHE A 1 99 ? 5.405 -6.754 -9.505 1.00 95.38 99 PHE A CA 1
ATOM 775 C C . PHE A 1 99 ? 4.009 -6.859 -8.896 1.00 95.38 99 PHE A C 1
ATOM 777 O O . PHE A 1 99 ? 3.197 -7.674 -9.332 1.00 95.38 99 PHE A O 1
ATOM 784 N N . LEU A 1 100 ? 3.740 -6.036 -7.887 1.00 95.69 100 LEU A N 1
ATOM 785 C CA . LEU A 1 100 ? 2.423 -5.901 -7.276 1.00 95.69 100 LEU A CA 1
ATOM 786 C C . LEU A 1 100 ? 1.717 -4.659 -7.796 1.00 95.69 100 LEU A C 1
ATOM 788 O O . LEU A 1 100 ? 2.341 -3.620 -7.985 1.00 95.69 100 LEU A O 1
ATOM 792 N N . SER A 1 101 ? 0.408 -4.773 -7.963 1.00 96.31 101 SER A N 1
ATOM 793 C CA . SER A 1 101 ? -0.504 -3.699 -8.340 1.00 96.31 101 SER A CA 1
ATOM 794 C C . SER A 1 101 ? -1.860 -3.948 -7.684 1.00 96.31 101 SER A C 1
ATOM 796 O O . SER A 1 101 ? -2.113 -5.027 -7.137 1.00 96.31 101 SER A O 1
ATOM 798 N N . PHE A 1 102 ? -2.751 -2.960 -7.730 1.00 97.62 102 PHE A N 1
ATOM 799 C CA . PHE A 1 102 ? -4.163 -3.239 -7.484 1.00 97.62 102 PHE A CA 1
ATOM 800 C C . PHE A 1 102 ? -4.783 -3.976 -8.682 1.00 97.62 102 PHE A C 1
ATOM 802 O O . PHE A 1 102 ? -4.283 -3.850 -9.806 1.00 97.62 102 PHE A O 1
ATOM 809 N N . PRO A 1 103 ? -5.880 -4.733 -8.479 1.00 98.00 103 PRO A N 1
ATOM 810 C CA . PRO A 1 103 ? -6.549 -5.438 -9.565 1.00 98.00 103 PRO A CA 1
ATOM 811 C C . PRO A 1 103 ? -6.891 -4.510 -10.737 1.00 98.00 103 PRO A C 1
ATOM 813 O O . PRO A 1 103 ? -7.266 -3.351 -10.552 1.00 98.00 103 PRO A O 1
ATOM 816 N N . HIS A 1 104 ? -6.728 -5.027 -11.956 1.00 98.00 104 HIS A N 1
ATOM 817 C CA . HIS A 1 104 ? -6.872 -4.269 -13.204 1.00 98.00 104 HIS A CA 1
ATOM 818 C C . HIS A 1 104 ? -6.071 -2.953 -13.246 1.00 98.00 104 HIS A C 1
ATOM 820 O O . HIS A 1 104 ? -6.506 -2.001 -13.888 1.00 98.00 104 HIS A O 1
ATOM 826 N N . PHE A 1 105 ? -4.929 -2.886 -12.552 1.00 97.62 105 PHE A N 1
ATOM 827 C CA . PHE A 1 105 ? -4.094 -1.684 -12.459 1.00 97.62 105 PHE A CA 1
ATOM 828 C C . PHE A 1 105 ? -4.865 -0.444 -11.972 1.00 97.62 105 PHE A C 1
ATOM 830 O O . PHE A 1 105 ? -4.610 0.682 -12.396 1.00 97.62 105 PHE A O 1
ATOM 837 N N . TYR A 1 106 ? -5.824 -0.642 -11.061 1.00 97.75 106 TYR A N 1
ATOM 838 C CA . TYR A 1 106 ? -6.522 0.464 -10.413 1.00 97.75 106 TYR A CA 1
ATOM 839 C C . TYR A 1 106 ? -5.523 1.427 -9.741 1.00 97.75 106 TYR A C 1
ATOM 841 O O . TYR A 1 106 ? -4.617 0.990 -9.032 1.00 97.75 106 TYR A O 1
ATOM 849 N N . ASN A 1 107 ? -5.685 2.737 -9.968 1.00 94.94 107 ASN A N 1
ATOM 850 C CA . ASN A 1 107 ? -4.762 3.800 -9.538 1.00 94.94 107 ASN A CA 1
ATOM 851 C C . ASN A 1 107 ? -3.318 3.684 -10.064 1.00 94.94 107 ASN A C 1
ATOM 853 O O . ASN A 1 107 ? -2.405 4.253 -9.464 1.00 94.94 107 ASN A O 1
ATOM 857 N N . ALA A 1 108 ? -3.100 2.975 -11.172 1.00 96.31 108 ALA A N 1
ATOM 858 C CA . ALA A 1 108 ? -1.807 2.951 -11.843 1.00 96.31 108 ALA A CA 1
ATOM 859 C C . ALA A 1 108 ? -1.738 3.890 -13.046 1.00 96.31 108 ALA A C 1
ATOM 861 O O . ALA A 1 108 ? -2.748 4.416 -13.516 1.00 96.31 108 ALA A O 1
ATOM 862 N N . ASP A 1 109 ? -0.514 4.092 -13.523 1.00 95.94 109 ASP A N 1
ATOM 863 C CA . ASP A 1 109 ? -0.221 4.843 -14.734 1.00 95.94 109 ASP A CA 1
ATOM 864 C C . ASP A 1 109 ? -1.027 4.289 -15.932 1.00 95.94 109 ASP A C 1
ATOM 866 O O . ASP A 1 109 ? -1.061 3.065 -16.127 1.00 95.94 109 ASP A O 1
ATOM 870 N N . PRO A 1 110 ? -1.674 5.151 -16.744 1.00 95.19 110 PRO A N 1
ATOM 871 C CA . PRO A 1 110 ? -2.459 4.723 -17.901 1.00 95.19 110 PRO A CA 1
ATOM 872 C C . PRO A 1 110 ? -1.702 3.822 -18.881 1.00 95.19 110 PRO A C 1
ATOM 874 O O . PRO A 1 110 ? -2.326 2.964 -19.503 1.00 95.19 110 PRO A O 1
ATOM 877 N N . ALA A 1 111 ? -0.372 3.937 -18.967 1.00 95.62 111 ALA A N 1
ATOM 878 C CA . ALA A 1 111 ? 0.444 3.075 -19.818 1.00 95.62 111 ALA A CA 1
ATOM 879 C C . ALA A 1 111 ? 0.248 1.578 -19.507 1.00 95.62 111 ALA A C 1
ATOM 881 O O . ALA A 1 111 ? 0.321 0.744 -20.409 1.00 95.62 111 ALA A O 1
ATOM 882 N N . PHE A 1 112 ? -0.051 1.213 -18.253 1.00 95.38 112 PHE A N 1
ATOM 883 C CA . PHE A 1 112 ? -0.359 -0.175 -17.900 1.00 95.38 112 PHE A CA 1
ATOM 884 C C . PHE A 1 112 ? -1.714 -0.628 -18.454 1.00 95.38 112 PHE A C 1
ATOM 886 O O . PHE A 1 112 ? -1.824 -1.755 -18.935 1.00 95.38 112 PHE A O 1
ATOM 893 N N . LEU A 1 113 ? -2.722 0.250 -18.434 1.00 94.69 113 LEU A N 1
ATOM 894 C CA . LEU A 1 113 ? -4.058 -0.027 -18.971 1.00 94.69 113 LEU A CA 1
ATOM 895 C C . LEU A 1 113 ? -4.040 -0.193 -20.493 1.00 94.69 113 LEU A C 1
ATOM 897 O O . LEU A 1 113 ? -4.761 -1.027 -21.026 1.00 94.69 113 LEU A O 1
ATOM 901 N N . GLU A 1 114 ? -3.193 0.573 -21.178 1.00 95.62 114 GLU A N 1
ATOM 902 C CA . GLU A 1 114 ? -3.016 0.503 -22.633 1.00 95.62 114 GLU A CA 1
ATOM 903 C C . GLU A 1 114 ? -2.212 -0.728 -23.076 1.00 95.62 114 GLU A C 1
ATOM 905 O O . GLU A 1 114 ? -2.291 -1.144 -24.229 1.00 95.62 114 GLU A O 1
ATOM 910 N N . SER A 1 115 ? -1.434 -1.324 -22.166 1.00 95.00 115 SER A N 1
ATOM 911 C CA . SER A 1 115 ? -0.536 -2.441 -22.482 1.00 95.00 115 SER A CA 1
ATOM 912 C C . SER A 1 115 ? -1.195 -3.824 -22.474 1.00 95.00 115 SER A C 1
ATOM 914 O O . SER A 1 115 ? -0.591 -4.784 -22.957 1.00 95.00 115 SER A O 1
ATOM 916 N N . VAL A 1 116 ? -2.404 -3.954 -21.916 1.00 95.81 116 VAL A N 1
ATOM 917 C CA . VAL A 1 116 ? -3.095 -5.241 -21.754 1.00 95.81 116 VAL A CA 1
ATOM 918 C C . VAL A 1 116 ? -4.583 -5.086 -22.053 1.00 95.81 116 VAL A C 1
ATOM 920 O O . VAL A 1 116 ? -5.288 -4.308 -21.414 1.00 95.81 116 VAL A O 1
ATOM 923 N N . ASP A 1 117 ? -5.083 -5.898 -22.980 1.00 96.94 117 ASP A N 1
ATOM 924 C CA . ASP A 1 117 ? -6.503 -5.929 -23.318 1.00 96.94 117 ASP A CA 1
ATOM 925 C C . ASP A 1 117 ? -7.360 -6.517 -22.181 1.00 96.94 117 ASP A C 1
ATOM 927 O O . ASP A 1 117 ? -6.982 -7.481 -21.512 1.00 96.94 117 ASP A O 1
ATOM 931 N N . GLY A 1 118 ? -8.565 -5.966 -21.995 1.00 97.06 118 GLY A N 1
ATOM 932 C CA . GLY A 1 118 ? -9.559 -6.467 -21.030 1.00 97.06 118 GLY A CA 1
ATOM 933 C C . GLY A 1 118 ? -9.450 -5.885 -19.615 1.00 97.06 118 GLY A C 1
ATOM 934 O O . GLY A 1 118 ? -10.083 -6.387 -18.681 1.00 97.06 118 GLY A O 1
ATOM 935 N N . LEU A 1 119 ? -8.660 -4.826 -19.426 1.00 97.94 119 LEU A N 1
ATOM 936 C CA . LEU A 1 119 ? -8.551 -4.134 -18.145 1.00 97.94 119 LEU A CA 1
ATOM 937 C C . LEU A 1 119 ? -9.703 -3.138 -17.930 1.00 97.94 119 LEU A C 1
ATOM 939 O O . LEU A 1 119 ? -9.958 -2.265 -18.755 1.00 97.94 119 LEU A O 1
ATOM 943 N N . HIS A 1 120 ? -10.382 -3.246 -16.784 1.00 97.25 120 HIS A N 1
ATOM 944 C CA . HIS A 1 120 ? -11.515 -2.400 -16.405 1.00 97.25 120 HIS A CA 1
ATOM 945 C C . HIS A 1 120 ? -11.373 -1.970 -14.936 1.00 97.25 120 HIS A C 1
ATOM 947 O O . HIS A 1 120 ? -12.059 -2.513 -14.066 1.00 97.25 120 HIS A O 1
ATOM 953 N N . PRO A 1 121 ? -10.441 -1.053 -14.612 1.00 97.38 121 PRO A N 1
ATOM 954 C CA . PRO A 1 121 ? -10.248 -0.586 -13.244 1.00 97.38 121 PRO A CA 1
ATOM 955 C C . PRO A 1 121 ? -11.542 0.026 -12.689 1.00 97.38 121 PRO A C 1
ATOM 957 O O . PRO A 1 121 ? -12.224 0.798 -13.359 1.00 97.38 121 PRO A O 1
ATOM 960 N N . SER A 1 122 ? -11.882 -0.318 -11.449 1.00 97.44 122 SER A N 1
ATOM 961 C CA . SER A 1 122 ? -13.080 0.160 -10.767 1.00 97.44 122 SER A CA 1
ATOM 962 C C . SER A 1 122 ? -12.770 0.307 -9.291 1.00 97.44 122 SER A C 1
ATOM 964 O O . SER A 1 122 ? -12.363 -0.657 -8.650 1.00 97.44 122 SER A O 1
ATOM 966 N N . GLU A 1 123 ? -12.996 1.490 -8.733 1.00 96.00 123 GLU A N 1
ATOM 967 C CA . GLU A 1 123 ? -12.797 1.727 -7.304 1.00 96.00 123 GLU A CA 1
ATOM 968 C C . GLU A 1 123 ? -13.639 0.773 -6.447 1.00 96.00 123 GLU A C 1
ATOM 970 O O . GLU A 1 123 ? -13.136 0.182 -5.494 1.00 96.00 123 GLU A O 1
ATOM 975 N N . ALA A 1 124 ? -14.900 0.551 -6.825 1.00 95.88 124 ALA A N 1
ATOM 976 C CA . ALA A 1 124 ? -15.818 -0.294 -6.067 1.00 95.88 124 ALA A CA 1
ATOM 977 C C . ALA A 1 124 ? -15.391 -1.772 -6.011 1.00 95.88 124 ALA A C 1
ATOM 979 O O . ALA A 1 124 ? -15.747 -2.467 -5.063 1.00 95.88 124 ALA A O 1
ATOM 980 N N . LEU A 1 125 ? -14.653 -2.252 -7.018 1.00 97.62 125 LEU A N 1
ATOM 981 C CA . LEU A 1 125 ? -14.244 -3.656 -7.127 1.00 97.62 125 LEU A CA 1
ATOM 982 C C . LEU A 1 125 ? -12.766 -3.883 -6.795 1.00 97.62 125 LEU A C 1
ATOM 984 O O . LEU A 1 125 ? -12.402 -4.973 -6.363 1.00 97.62 125 LEU A O 1
ATOM 988 N N . HIS A 1 126 ? -11.911 -2.888 -7.032 1.00 98.19 126 HIS A N 1
ATOM 989 C CA . HIS A 1 126 ? -10.455 -3.050 -7.062 1.00 98.19 126 HIS A CA 1
ATOM 990 C C . HIS A 1 126 ? -9.714 -2.153 -6.061 1.00 98.19 126 HIS A C 1
ATOM 992 O O . HIS A 1 126 ? -8.486 -2.215 -5.988 1.00 98.19 126 HIS A O 1
ATOM 998 N N . SER A 1 127 ? -10.421 -1.336 -5.273 1.00 97.00 127 SER A N 1
ATOM 999 C CA . SER A 1 127 ? -9.809 -0.653 -4.130 1.00 97.00 127 SER A CA 1
ATOM 1000 C C . SER A 1 127 ? -9.530 -1.624 -2.980 1.00 97.00 127 SER A C 1
ATOM 1002 O O . SER A 1 127 ? -10.229 -2.618 -2.779 1.00 97.00 127 SER A O 1
ATOM 1004 N N . LEU A 1 128 ? -8.496 -1.318 -2.196 1.00 97.06 128 LEU A N 1
ATOM 1005 C CA . LEU A 1 128 ? -8.243 -1.973 -0.917 1.00 97.06 128 LEU A CA 1
ATOM 1006 C C . LEU A 1 128 ? -8.855 -1.129 0.197 1.00 97.06 128 LEU A C 1
ATOM 1008 O O . LEU A 1 128 ? -8.459 0.024 0.384 1.00 97.06 128 LEU A O 1
ATOM 1012 N N . PHE A 1 129 ? -9.766 -1.720 0.965 1.00 96.69 129 PHE A N 1
ATOM 1013 C CA . PHE A 1 129 ? -10.346 -1.094 2.145 1.00 96.69 129 PHE A CA 1
ATOM 1014 C C . PHE A 1 129 ? -10.495 -2.085 3.301 1.00 96.69 129 PHE A C 1
ATOM 1016 O O . PHE A 1 129 ? -10.523 -3.299 3.101 1.00 96.69 129 PHE A O 1
ATOM 1023 N N . LEU A 1 130 ? -10.614 -1.546 4.511 1.00 96.56 130 LEU A N 1
ATOM 1024 C CA . LEU A 1 130 ? -10.943 -2.262 5.735 1.00 96.56 130 LEU A CA 1
ATOM 1025 C C . LEU A 1 130 ? -11.993 -1.475 6.516 1.00 96.56 130 LEU A C 1
ATOM 1027 O O . LEU A 1 130 ? -11.831 -0.277 6.739 1.00 96.56 130 LEU A O 1
ATOM 1031 N N . ASP A 1 131 ? -13.034 -2.167 6.968 1.00 96.44 131 ASP A N 1
ATOM 1032 C CA . ASP A 1 131 ? -14.015 -1.618 7.901 1.00 96.44 131 ASP A CA 1
ATOM 1033 C C . ASP A 1 131 ? -13.643 -2.063 9.319 1.00 96.44 131 ASP A C 1
ATOM 1035 O O . ASP A 1 131 ? -13.666 -3.255 9.630 1.00 96.44 131 ASP A O 1
ATOM 1039 N N . LEU A 1 132 ? -13.281 -1.107 10.174 1.00 96.44 132 LEU A N 1
ATOM 1040 C CA . LEU A 1 132 ? -12.853 -1.358 11.549 1.00 96.44 132 LEU A CA 1
ATOM 1041 C C . LEU A 1 132 ? -13.910 -0.856 12.535 1.00 96.44 132 LEU A C 1
ATOM 1043 O O . LEU A 1 132 ? -14.331 0.297 12.459 1.00 96.44 132 LEU A O 1
ATOM 1047 N N . HIS A 1 133 ? -14.320 -1.702 13.479 1.00 94.88 133 HIS A N 1
ATOM 1048 C CA . HIS A 1 133 ? -15.102 -1.248 14.628 1.00 94.88 133 HIS A CA 1
ATOM 1049 C C . HIS A 1 133 ? -14.173 -0.523 15.624 1.00 94.88 133 HIS A C 1
ATOM 1051 O O . HIS A 1 133 ? -13.136 -1.103 15.962 1.00 94.88 133 HIS A O 1
ATOM 1057 N N . PRO A 1 134 ? -14.491 0.718 16.037 1.00 88.00 134 PRO A N 1
ATOM 1058 C CA . PRO A 1 134 ? -13.644 1.509 16.934 1.00 88.00 134 PRO A CA 1
ATOM 1059 C C . PRO A 1 134 ? -13.425 0.900 18.323 1.00 88.00 134 PRO A C 1
ATOM 1061 O O . PRO A 1 134 ? -14.353 0.255 18.856 1.00 88.00 134 PRO A O 1
#

Organism: Engystomops pustulosus (NCBI:txid76066)

pLDDT: mean 95.71, std 2.52, range [78.62, 98.38]

Sequence (134 aa):
VNYWTSEQANMINGTAGQMWPPFRSPSQPLEFYSPDACRSMKLVYEKEHSFRGIPTFRYSAPNYLFANGSDYPPNEGFCPCVASGVMNVSSCRFSAPLFLSFPHFYNADPAFLESVDGLHPSEALHSLFLDLHP

InterPro domains:
  IPR002159 CD36 family [PF01130] (2-134)
  IPR002159 CD36 family [PR01609] (9-33)
  IPR002159 CD36 family [PR01609] (81-105)
  IPR002159 CD36 family [PR01609] (128-134)
  IPR002159 CD36 family [PTHR11923] (2-134)

Foldseek 3Di:
DPLWQDPLFQDADADQPPDHDPPDDLQDWHWHDDLV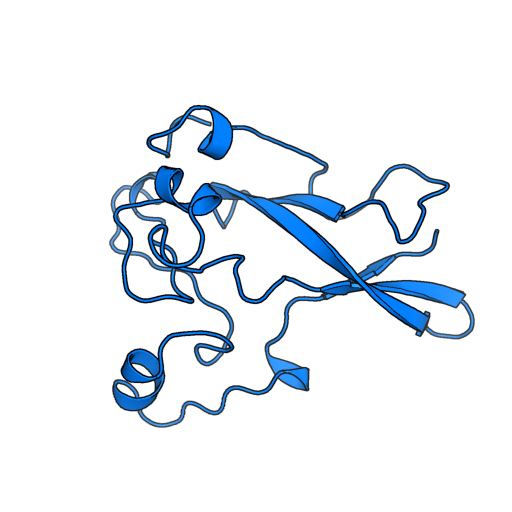LNGIATWHWDDWDDDPNATWTKTWGDLQRQAFCVVPVVCVRQDVHDFGQKGAPCSSVVNPRDIDGFALNASTDCVSNVVDPPRDHDCVPGIDMDIGRD

Secondary structure (DSSP, 8-state):
--SSSSTTTT---SBSSS---SS--TTS-EEEEETTTTEEEEEEEEEEEEETTEEEEEEE--GGGG--TTTSGGGGGGPSP-STTEEE-GGGTTT---EEE-GGGTTS-HHHHHTSTT----HHHH--EEEE--

Radius of gyration: 15.75 Å; chains: 1; bounding box: 43×26×44 Å